Protein AF-A0A3N1ASP1-F1 (afdb_monomer)

Structure (mmCIF, N/CA/C/O backbone):
data_AF-A0A3N1ASP1-F1
#
_entry.id   AF-A0A3N1ASP1-F1
#
loop_
_atom_site.group_PDB
_atom_site.id
_atom_site.type_symbol
_atom_site.label_atom_id
_atom_site.label_alt_id
_atom_site.label_comp_id
_atom_site.label_asym_id
_atom_site.label_entity_id
_atom_site.label_seq_id
_atom_site.pdbx_PDB_ins_code
_atom_site.Cartn_x
_atom_site.Cartn_y
_atom_site.Cartn_z
_atom_site.occupancy
_atom_site.B_iso_or_equiv
_atom_site.auth_seq_id
_atom_site.auth_comp_id
_atom_site.auth_asym_id
_atom_site.auth_atom_id
_atom_site.pdbx_PDB_model_num
ATOM 1 N N . MET A 1 1 ? 14.294 26.311 27.068 1.00 46.88 1 MET A N 1
ATOM 2 C CA . MET A 1 1 ? 14.719 25.037 26.458 1.00 46.88 1 MET A CA 1
ATOM 3 C C . MET A 1 1 ? 13.595 24.062 26.742 1.00 46.88 1 MET A C 1
ATOM 5 O O . MET A 1 1 ? 13.479 23.630 27.877 1.00 46.88 1 MET A O 1
ATOM 9 N N . ALA A 1 2 ? 12.651 23.945 25.805 1.00 37.88 2 ALA A N 1
ATOM 10 C CA . ALA A 1 2 ? 11.414 23.198 26.011 1.00 37.88 2 ALA A CA 1
ATOM 11 C C . ALA A 1 2 ? 11.715 21.697 26.044 1.00 37.88 2 ALA A C 1
ATOM 13 O O . ALA A 1 2 ? 12.464 21.204 25.204 1.00 37.88 2 ALA A O 1
ATOM 14 N N . ASP A 1 3 ? 11.153 21.037 27.049 1.00 40.00 3 ASP A N 1
ATOM 15 C CA . ASP A 1 3 ? 11.108 19.593 27.228 1.00 40.00 3 ASP A CA 1
ATOM 16 C C . ASP A 1 3 ? 10.387 18.978 26.015 1.00 40.00 3 ASP A C 1
ATOM 18 O O . ASP A 1 3 ? 9.227 19.301 25.751 1.00 40.00 3 ASP A O 1
ATOM 22 N N . GLU A 1 4 ? 11.091 18.181 25.207 1.00 51.97 4 GLU A N 1
ATOM 23 C CA . GLU A 1 4 ? 10.441 17.376 24.171 1.00 51.97 4 GLU A CA 1
ATOM 24 C C . GLU A 1 4 ? 9.649 16.267 24.872 1.00 51.97 4 GLU A C 1
ATOM 26 O O . GLU A 1 4 ? 10.240 15.520 25.658 1.00 51.97 4 GLU A O 1
ATOM 31 N N . PRO A 1 5 ? 8.343 16.097 24.593 1.00 43.22 5 PRO A N 1
ATOM 32 C CA . PRO A 1 5 ? 7.605 14.970 25.130 1.00 43.22 5 PRO A CA 1
ATOM 33 C C . PRO A 1 5 ? 8.176 13.681 24.528 1.00 43.22 5 PRO A C 1
ATOM 35 O O . PRO A 1 5 ? 7.874 13.297 23.399 1.00 43.22 5 PRO A O 1
ATOM 38 N N . THR A 1 6 ? 9.026 13.010 25.304 1.00 49.03 6 THR A N 1
ATOM 39 C CA . THR A 1 6 ? 9.458 11.641 25.037 1.00 49.03 6 THR A CA 1
ATOM 40 C C . THR A 1 6 ? 8.239 10.755 25.232 1.00 49.03 6 THR A C 1
ATOM 42 O O . THR A 1 6 ? 7.867 10.425 26.357 1.00 49.03 6 THR A O 1
ATOM 45 N N . TYR A 1 7 ? 7.571 10.406 24.134 1.00 46.31 7 TYR A N 1
ATOM 46 C CA . TYR A 1 7 ? 6.504 9.417 24.182 1.00 46.31 7 TYR A CA 1
ATOM 47 C C . TYR A 1 7 ? 7.090 8.098 24.699 1.00 46.31 7 TYR A C 1
ATOM 49 O O . TYR A 1 7 ? 8.106 7.641 24.157 1.00 46.31 7 TYR A O 1
ATOM 57 N N . PRO A 1 8 ? 6.493 7.479 25.733 1.00 45.09 8 PRO A N 1
ATOM 58 C CA . PRO A 1 8 ? 6.932 6.174 26.184 1.00 45.09 8 PRO A CA 1
ATOM 59 C C . PRO A 1 8 ? 6.871 5.219 24.994 1.00 45.09 8 PRO A C 1
ATOM 61 O O . PRO A 1 8 ? 5.847 5.088 24.322 1.00 45.09 8 PRO A O 1
ATOM 64 N N . THR A 1 9 ? 7.998 4.574 24.704 1.00 48.22 9 THR A N 1
ATOM 65 C CA . THR A 1 9 ? 8.006 3.406 23.828 1.00 48.22 9 THR A CA 1
ATOM 66 C C . THR A 1 9 ? 7.373 2.300 24.655 1.00 48.22 9 THR A C 1
ATOM 68 O O . THR A 1 9 ? 8.069 1.626 25.407 1.00 48.22 9 THR A O 1
ATOM 71 N N . THR A 1 10 ? 6.042 2.206 24.625 1.00 51.91 10 THR A N 1
ATOM 72 C CA . THR A 1 10 ? 5.303 1.128 25.280 1.00 51.91 10 THR A CA 1
ATOM 73 C C . THR A 1 10 ? 5.902 -0.186 24.795 1.00 51.91 10 THR A C 1
ATOM 75 O O . THR A 1 10 ? 5.892 -0.474 23.596 1.00 51.91 10 THR A O 1
ATOM 78 N N . GLU A 1 11 ? 6.510 -0.943 25.707 1.00 46.72 11 GLU A N 1
ATOM 79 C CA . GLU A 1 11 ? 6.980 -2.291 25.417 1.00 46.72 11 GLU A CA 1
ATOM 80 C C . GLU A 1 11 ? 5.766 -3.139 25.019 1.00 46.72 11 GLU A C 1
ATOM 82 O O . GLU A 1 11 ? 4.891 -3.445 25.829 1.00 46.72 11 GLU A O 1
ATOM 87 N N . LEU A 1 12 ? 5.689 -3.453 23.725 1.00 54.16 12 LEU A N 1
ATOM 88 C CA . LEU A 1 12 ? 4.555 -4.128 23.105 1.00 54.16 12 LEU A CA 1
ATOM 89 C C . LEU A 1 12 ? 4.464 -5.569 23.616 1.00 54.16 12 LEU A C 1
ATOM 91 O O . LEU A 1 12 ? 5.260 -6.438 23.251 1.00 54.16 12 LEU A O 1
ATOM 95 N N . THR A 1 13 ? 3.470 -5.831 24.463 1.00 59.44 13 THR A N 1
ATOM 96 C CA . THR A 1 13 ? 3.168 -7.168 24.983 1.00 59.44 13 THR A CA 1
ATOM 97 C C . THR A 1 13 ? 2.456 -7.981 23.894 1.00 59.44 13 THR A C 1
ATOM 99 O O . THR A 1 13 ? 1.233 -8.058 23.841 1.00 59.44 13 THR A O 1
ATOM 102 N N . GLY A 1 14 ? 3.238 -8.561 22.979 1.00 57.84 14 GLY A N 1
ATOM 103 C CA . GLY A 1 14 ? 2.791 -9.479 21.923 1.00 57.84 14 GLY A CA 1
ATOM 104 C C . GLY A 1 14 ? 3.454 -9.196 20.567 1.00 57.84 14 GLY A C 1
ATOM 105 O O . GLY A 1 14 ? 3.748 -8.040 20.264 1.00 57.84 14 GLY A O 1
ATOM 106 N N . PRO A 1 15 ? 3.725 -10.216 19.727 1.00 63.06 15 PRO A N 1
ATOM 107 C CA . PRO A 1 15 ? 4.309 -9.976 18.411 1.00 63.06 15 PRO A CA 1
ATOM 108 C C . PRO A 1 15 ? 3.316 -9.184 17.537 1.00 63.06 15 PRO A C 1
ATOM 110 O O . PRO A 1 15 ? 2.196 -9.657 17.329 1.00 63.06 15 PRO A O 1
ATOM 113 N N . PRO A 1 16 ? 3.690 -8.002 17.010 1.00 69.31 16 PRO A N 1
ATOM 114 C CA . PRO A 1 16 ? 2.778 -7.175 16.229 1.00 69.31 16 PRO A CA 1
ATOM 115 C C . PRO A 1 16 ? 2.415 -7.860 14.906 1.00 69.31 16 PRO A C 1
ATOM 117 O O . PRO A 1 16 ? 3.276 -8.413 14.212 1.00 69.31 16 PRO A O 1
ATOM 120 N N . LEU A 1 17 ? 1.141 -7.782 14.515 1.00 76.69 17 LEU A N 1
ATOM 121 C CA . LEU A 1 17 ? 0.693 -8.167 13.184 1.00 76.69 17 LEU A CA 1
ATOM 122 C C . LEU A 1 17 ? 1.324 -7.214 12.170 1.00 76.69 17 LEU A C 1
ATOM 124 O O . LEU A 1 17 ? 1.054 -6.017 12.165 1.00 76.69 17 LEU A O 1
ATOM 128 N N . VAL A 1 18 ? 2.131 -7.749 11.257 1.00 77.81 18 VAL A N 1
ATOM 129 C CA . VAL A 1 18 ? 2.734 -6.971 10.173 1.00 77.81 18 VAL A CA 1
ATOM 130 C C . VAL A 1 18 ? 2.181 -7.444 8.835 1.00 77.81 18 VAL A C 1
ATOM 132 O O . VAL A 1 18 ? 2.619 -8.453 8.284 1.00 77.81 18 VAL A O 1
ATOM 135 N N . VAL A 1 19 ? 1.277 -6.657 8.257 1.00 76.75 19 VAL A N 1
ATOM 136 C CA . VAL A 1 19 ? 0.738 -6.874 6.914 1.00 76.75 19 VAL A CA 1
ATOM 137 C C . VAL A 1 19 ? 1.478 -5.982 5.924 1.00 76.75 19 VAL A C 1
ATOM 139 O O . VAL A 1 19 ? 1.658 -4.777 6.108 1.00 76.75 19 VAL A O 1
ATOM 142 N N . ARG A 1 20 ? 1.949 -6.572 4.831 1.00 75.25 20 ARG A N 1
ATOM 143 C CA . ARG A 1 20 ? 2.629 -5.840 3.759 1.00 75.25 20 ARG A CA 1
ATOM 144 C C . ARG A 1 20 ? 2.017 -6.243 2.426 1.00 75.25 20 ARG A C 1
ATOM 146 O O . ARG A 1 20 ? 1.835 -7.438 2.206 1.00 75.25 20 ARG A O 1
ATOM 153 N N . ALA A 1 21 ? 1.839 -5.298 1.502 1.00 68.44 21 ALA A N 1
ATOM 154 C CA . ALA A 1 21 ? 1.349 -5.621 0.162 1.00 68.44 21 ALA A CA 1
ATOM 155 C C . ALA A 1 21 ? 2.349 -6.542 -0.556 1.00 68.44 21 ALA A C 1
ATOM 157 O O . ALA A 1 21 ? 3.444 -6.121 -0.954 1.00 68.44 21 ALA A O 1
ATOM 158 N N . ARG A 1 22 ? 2.034 -7.837 -0.653 1.00 66.38 22 ARG A N 1
ATOM 159 C CA . ARG A 1 22 ? 2.936 -8.839 -1.240 1.00 66.38 22 ARG A CA 1
ATOM 160 C C . ARG A 1 22 ? 2.829 -8.825 -2.760 1.00 66.38 22 ARG A C 1
ATOM 162 O O . ARG A 1 22 ? 3.854 -8.760 -3.434 1.00 66.38 22 ARG A O 1
ATOM 169 N N . ARG A 1 23 ? 1.608 -8.816 -3.298 1.00 62.88 23 ARG A N 1
ATOM 170 C CA . ARG A 1 23 ? 1.359 -8.862 -4.745 1.00 62.88 23 ARG A CA 1
ATOM 171 C C . ARG A 1 23 ? 1.654 -7.532 -5.421 1.00 62.88 23 ARG A C 1
ATOM 173 O O . ARG A 1 23 ? 2.290 -7.539 -6.466 1.00 62.88 23 ARG A O 1
ATOM 180 N N . LEU A 1 24 ? 1.343 -6.409 -4.768 1.00 64.00 24 LEU A N 1
ATOM 181 C CA . LEU A 1 24 ? 1.777 -5.081 -5.219 1.00 64.00 24 LEU A CA 1
ATOM 182 C C . LEU A 1 24 ? 3.303 -5.011 -5.355 1.00 64.00 24 LEU A C 1
ATOM 184 O O . LEU A 1 24 ? 3.809 -4.516 -6.351 1.0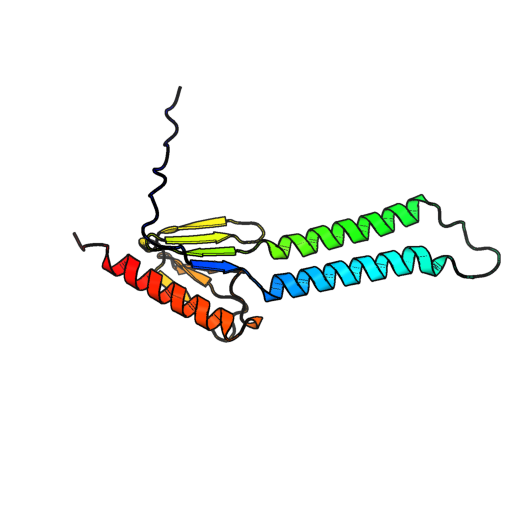0 64.00 24 LEU A O 1
ATOM 188 N N . ARG A 1 25 ? 4.053 -5.593 -4.407 1.00 69.50 25 ARG A N 1
ATOM 189 C CA . ARG A 1 25 ? 5.514 -5.687 -4.514 1.00 69.50 25 ARG A CA 1
ATOM 190 C C . ARG A 1 25 ? 5.966 -6.481 -5.732 1.00 69.50 25 ARG A C 1
ATOM 192 O O . ARG A 1 25 ? 6.825 -6.001 -6.461 1.00 69.50 25 ARG A O 1
ATOM 199 N N . VAL A 1 26 ? 5.376 -7.647 -5.981 1.00 71.38 26 VAL A N 1
ATOM 200 C CA . VAL A 1 26 ? 5.701 -8.471 -7.159 1.00 71.38 26 VAL A CA 1
ATOM 201 C C . VAL A 1 26 ? 5.337 -7.752 -8.467 1.00 71.38 26 VAL A C 1
ATOM 203 O O . VAL A 1 26 ? 6.135 -7.741 -9.403 1.00 71.38 26 VAL A O 1
ATOM 206 N N . MET A 1 27 ? 4.170 -7.107 -8.535 1.00 68.12 27 MET A N 1
ATOM 207 C CA . MET A 1 27 ? 3.724 -6.355 -9.714 1.00 68.12 27 MET A CA 1
ATOM 208 C C . MET A 1 27 ? 4.600 -5.125 -9.974 1.00 68.12 27 MET A C 1
ATOM 210 O O . MET A 1 27 ? 5.037 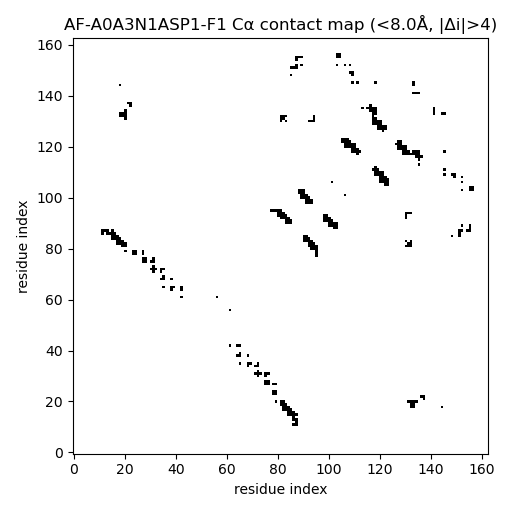-4.912 -11.098 1.00 68.12 27 MET A O 1
ATOM 214 N N . CYS A 1 28 ? 4.940 -4.351 -8.943 1.00 71.00 28 CYS A N 1
ATOM 215 C CA . CYS A 1 28 ? 5.846 -3.212 -9.077 1.00 71.00 28 CYS A CA 1
ATOM 216 C C . CYS A 1 28 ? 7.250 -3.645 -9.512 1.00 71.00 28 CYS A C 1
ATOM 218 O O . CYS A 1 28 ? 7.821 -3.026 -10.403 1.00 71.00 28 CYS A O 1
ATOM 220 N N . TRP A 1 29 ? 7.803 -4.715 -8.929 1.00 75.19 29 TRP A N 1
ATOM 221 C CA . TRP A 1 29 ? 9.114 -5.231 -9.334 1.00 75.19 29 TRP A CA 1
ATOM 222 C C . TRP A 1 29 ? 9.114 -5.754 -10.772 1.00 75.19 29 TRP A C 1
ATOM 224 O O . TRP A 1 29 ? 10.040 -5.454 -11.522 1.00 75.19 29 TRP A O 1
ATOM 234 N N . SER A 1 30 ? 8.075 -6.488 -11.179 1.00 73.38 30 SER A N 1
ATOM 235 C CA . SER A 1 30 ? 7.950 -6.971 -12.561 1.00 73.38 30 SER A CA 1
ATOM 236 C C . SER A 1 30 ? 7.773 -5.828 -13.561 1.00 73.38 30 SER A C 1
ATOM 238 O O . SER A 1 30 ? 8.443 -5.828 -14.590 1.00 73.38 30 SER A O 1
ATOM 240 N N . LEU A 1 31 ? 6.958 -4.815 -13.249 1.00 76.81 31 LEU A N 1
ATOM 241 C CA . LEU A 1 31 ? 6.781 -3.644 -14.108 1.00 76.81 31 LEU A CA 1
ATOM 242 C C . LEU A 1 31 ? 8.054 -2.791 -14.193 1.00 76.81 31 LEU A C 1
ATOM 244 O O . LEU A 1 31 ? 8.423 -2.362 -15.283 1.00 76.81 31 LEU A O 1
ATOM 248 N N . ALA A 1 32 ? 8.756 -2.584 -13.074 1.00 76.81 32 ALA A N 1
ATOM 249 C CA . ALA A 1 32 ? 10.042 -1.890 -13.058 1.00 76.81 32 ALA A CA 1
ATOM 250 C C . ALA A 1 32 ? 11.090 -2.638 -13.900 1.00 76.81 32 ALA A C 1
ATOM 252 O O . ALA A 1 32 ? 11.786 -2.019 -14.702 1.00 76.81 32 ALA A O 1
ATOM 253 N N . ALA A 1 33 ? 11.160 -3.969 -13.779 1.00 78.88 33 ALA A N 1
ATOM 254 C CA . ALA A 1 33 ? 12.043 -4.796 -14.596 1.00 78.88 33 ALA A CA 1
ATOM 255 C C . ALA A 1 33 ? 11.679 -4.731 -16.088 1.00 78.88 33 ALA A C 1
ATOM 257 O O . ALA A 1 33 ? 12.570 -4.567 -16.918 1.00 78.88 33 ALA A O 1
ATOM 258 N N . ALA A 1 34 ? 10.388 -4.801 -16.431 1.00 77.06 34 ALA A N 1
ATOM 259 C CA . ALA A 1 34 ? 9.909 -4.701 -17.809 1.00 77.06 34 ALA A CA 1
ATOM 260 C C . ALA A 1 34 ? 10.228 -3.333 -18.430 1.00 77.06 34 ALA A C 1
ATOM 262 O O . ALA A 1 34 ? 10.728 -3.276 -19.549 1.00 77.06 34 ALA A O 1
ATOM 263 N N . LEU A 1 35 ? 10.008 -2.238 -17.696 1.00 80.38 35 LEU A N 1
ATOM 264 C CA . LEU A 1 35 ? 10.368 -0.888 -18.137 1.00 80.38 35 LEU A CA 1
ATOM 265 C C . LEU A 1 35 ? 11.867 -0.757 -18.379 1.00 80.38 35 LEU A C 1
ATOM 267 O O . LEU A 1 35 ? 12.265 -0.304 -19.448 1.00 80.38 35 LEU A O 1
ATOM 271 N N . LEU A 1 36 ? 12.699 -1.197 -17.433 1.00 76.00 36 LEU A N 1
ATOM 272 C CA . LEU A 1 36 ? 14.150 -1.176 -17.612 1.00 76.00 36 LEU A CA 1
ATOM 273 C C . LEU A 1 36 ? 14.578 -2.012 -18.822 1.00 76.00 36 LEU A C 1
ATOM 275 O O . LEU A 1 36 ? 15.416 -1.553 -19.597 1.00 76.00 36 LEU A O 1
ATOM 279 N N . LEU A 1 37 ? 13.977 -3.187 -19.030 1.00 78.06 37 LEU A N 1
ATOM 280 C CA . LEU A 1 37 ? 14.223 -4.029 -20.202 1.00 78.06 37 LEU A CA 1
ATOM 281 C C . LEU A 1 37 ? 13.852 -3.321 -21.504 1.00 78.06 37 LEU A C 1
ATOM 283 O O . LEU A 1 37 ? 14.675 -3.287 -22.412 1.00 78.06 37 LEU A O 1
ATOM 287 N N . VAL A 1 38 ? 12.659 -2.728 -21.592 1.00 77.38 38 VAL A N 1
ATOM 288 C CA . VAL A 1 38 ? 12.194 -2.013 -22.791 1.00 77.38 38 VAL A CA 1
ATOM 289 C C . VAL A 1 38 ? 13.083 -0.806 -23.075 1.00 77.38 38 VAL A C 1
ATOM 291 O O . VAL A 1 38 ? 13.582 -0.672 -24.187 1.00 77.38 38 VAL A O 1
ATOM 294 N N . PHE A 1 39 ? 13.354 0.042 -22.081 1.00 73.50 39 PHE A N 1
ATOM 295 C CA . PHE A 1 39 ? 14.203 1.224 -22.255 1.00 73.50 39 PHE A CA 1
ATOM 296 C C . PHE A 1 39 ? 15.642 0.858 -22.643 1.00 73.50 39 PHE A C 1
ATOM 298 O O . PHE A 1 39 ? 16.230 1.492 -23.521 1.00 73.50 39 PHE A O 1
ATOM 305 N N . THR A 1 40 ? 16.192 -0.203 -22.049 1.00 70.06 40 THR A N 1
ATOM 306 C CA . THR A 1 40 ? 17.510 -0.737 -22.417 1.00 70.06 40 THR A CA 1
ATOM 307 C C . THR A 1 40 ? 17.483 -1.292 -23.842 1.00 70.06 40 THR A C 1
ATOM 309 O O . THR A 1 40 ? 18.317 -0.917 -24.664 1.00 70.06 40 THR A O 1
ATOM 312 N N . ALA A 1 41 ? 16.496 -2.123 -24.184 1.00 72.12 41 ALA A N 1
ATOM 313 C CA . ALA A 1 41 ? 16.353 -2.707 -25.514 1.00 72.12 41 ALA A CA 1
ATOM 314 C C . ALA A 1 41 ? 16.162 -1.645 -26.604 1.00 72.12 41 ALA A C 1
ATOM 316 O O . ALA A 1 41 ? 16.747 -1.779 -27.669 1.00 72.12 41 ALA A O 1
ATOM 317 N N . VAL A 1 42 ? 15.419 -0.567 -26.347 1.00 72.44 42 VAL A N 1
ATOM 318 C CA . VAL A 1 42 ? 15.284 0.562 -27.282 1.00 72.44 42 VAL A CA 1
ATOM 319 C C . VAL A 1 42 ? 16.618 1.305 -27.424 1.00 72.44 42 VAL A C 1
ATOM 321 O O . VAL A 1 42 ? 17.071 1.540 -28.543 1.00 72.44 42 VAL A O 1
ATOM 324 N N . SER A 1 43 ? 17.303 1.598 -26.312 1.00 68.69 43 SER A N 1
ATOM 325 C CA . SER A 1 43 ? 18.595 2.306 -26.313 1.00 68.69 43 SER A CA 1
ATOM 326 C C . SER A 1 43 ? 19.696 1.565 -27.091 1.00 68.69 43 SER A C 1
ATOM 328 O O . SER A 1 43 ? 20.506 2.185 -27.788 1.00 68.69 43 SER A O 1
ATOM 330 N N . PHE A 1 44 ? 19.714 0.229 -27.018 1.00 67.06 44 PHE A N 1
ATOM 331 C CA . PHE A 1 44 ? 20.702 -0.606 -27.710 1.00 67.06 44 PHE A CA 1
ATOM 332 C C . PHE A 1 44 ? 20.214 -1.172 -29.056 1.00 67.06 44 PHE A C 1
ATOM 334 O O . PHE A 1 44 ? 21.035 -1.401 -29.940 1.00 67.06 44 PHE A O 1
ATOM 341 N N . GLY A 1 45 ? 18.909 -1.367 -29.247 1.00 61.25 45 GLY A N 1
ATOM 342 C CA . GLY A 1 45 ? 18.303 -1.984 -30.433 1.00 61.25 45 GLY A CA 1
ATOM 343 C C . GLY A 1 45 ? 18.213 -1.057 -31.645 1.00 61.25 45 GLY A C 1
ATOM 344 O O . GLY A 1 45 ? 18.371 -1.515 -32.772 1.00 61.25 45 GLY A O 1
ATOM 345 N N . LEU A 1 46 ? 18.094 0.260 -31.440 1.00 52.84 46 LEU A N 1
ATOM 346 C CA . LEU A 1 46 ? 18.193 1.254 -32.523 1.00 52.84 46 LEU A CA 1
ATOM 347 C C . LEU A 1 46 ? 19.623 1.436 -33.066 1.00 52.84 46 LEU A C 1
ATOM 349 O O . LEU A 1 46 ? 19.836 2.185 -34.015 1.00 52.84 46 LEU A O 1
ATOM 353 N N . ARG A 1 47 ? 20.619 0.734 -32.506 1.00 51.38 47 ARG A N 1
ATOM 354 C CA . ARG A 1 47 ? 21.994 0.710 -33.035 1.00 51.38 47 ARG A CA 1
ATOM 355 C C . ARG A 1 47 ? 22.181 -0.284 -34.191 1.00 51.38 47 ARG A C 1
ATOM 357 O O . ARG A 1 47 ? 23.260 -0.325 -34.776 1.00 51.38 47 ARG A O 1
ATOM 364 N N . GLY A 1 48 ? 21.159 -1.074 -34.532 1.00 48.56 48 GLY A N 1
ATOM 365 C CA . GLY A 1 48 ? 21.189 -2.039 -35.631 1.00 48.56 48 GLY A CA 1
ATOM 366 C C . GLY A 1 48 ? 20.499 -1.526 -36.896 1.00 48.56 48 GLY A C 1
ATOM 367 O O . GLY A 1 48 ? 19.306 -1.728 -37.064 1.00 48.56 48 GLY A O 1
ATOM 368 N N . SER A 1 49 ? 21.272 -0.926 -37.807 1.00 49.12 49 SER A N 1
ATOM 369 C CA . SER A 1 49 ? 20.949 -0.735 -39.233 1.00 49.12 49 SER A CA 1
ATOM 370 C C . SER A 1 49 ? 19.631 -0.013 -39.576 1.00 49.12 49 SER A C 1
ATOM 372 O O . SER A 1 49 ? 18.648 -0.626 -39.988 1.00 49.12 49 SER A O 1
ATOM 374 N N . THR A 1 50 ? 19.656 1.319 -39.616 1.00 43.84 50 THR A N 1
ATOM 375 C CA . THR A 1 50 ? 18.959 2.030 -40.701 1.00 43.84 50 THR A CA 1
ATOM 376 C C . THR A 1 50 ? 20.023 2.774 -41.485 1.00 43.84 50 THR A C 1
ATOM 378 O O . THR A 1 50 ? 20.804 3.536 -40.918 1.00 43.84 50 THR A O 1
ATOM 381 N N . GLY A 1 51 ? 20.141 2.408 -42.760 1.00 43.41 51 GLY A N 1
ATOM 382 C CA . GLY A 1 51 ? 21.204 2.843 -43.647 1.00 43.41 51 GLY A CA 1
ATOM 383 C C . GLY A 1 51 ? 21.359 4.360 -43.711 1.00 43.41 51 GLY A C 1
ATOM 384 O O . GLY A 1 51 ? 20.428 5.110 -43.445 1.00 43.41 51 GLY A O 1
ATOM 385 N N . ALA A 1 52 ? 22.581 4.754 -44.064 1.00 53.06 52 ALA A N 1
ATOM 386 C CA . ALA A 1 52 ? 22.970 6.022 -44.667 1.00 53.06 52 ALA A CA 1
ATOM 387 C C . ALA A 1 52 ? 21.987 7.204 -44.477 1.00 53.06 52 ALA A C 1
ATOM 389 O O . ALA A 1 52 ? 20.988 7.305 -45.184 1.00 53.06 52 ALA A O 1
ATOM 390 N N . ASN A 1 53 ? 22.385 8.173 -43.641 1.00 49.50 53 ASN A N 1
ATOM 391 C CA . ASN A 1 53 ? 21.873 9.557 -43.603 1.00 49.50 53 ASN A CA 1
ATOM 392 C C . ASN A 1 53 ? 20.675 9.905 -42.692 1.00 49.50 53 ASN A C 1
ATOM 394 O O . ASN A 1 53 ? 19.880 10.766 -43.059 1.00 49.50 53 ASN A O 1
ATOM 398 N N . LEU A 1 54 ? 20.585 9.385 -41.463 1.00 44.75 54 LEU A N 1
ATOM 399 C CA . LEU A 1 54 ? 19.839 10.080 -40.398 1.00 44.75 54 LEU A CA 1
ATOM 400 C C . LEU A 1 54 ? 20.699 10.227 -39.134 1.00 44.75 54 LEU A C 1
ATOM 402 O O . LEU A 1 54 ? 21.475 9.338 -38.800 1.00 44.75 54 LEU A O 1
ATOM 406 N N . GLY A 1 55 ? 20.607 11.405 -38.511 1.00 46.94 55 GLY A N 1
ATOM 407 C CA . GLY A 1 55 ? 21.525 11.984 -37.524 1.00 46.94 55 GLY A CA 1
ATOM 408 C C . GLY A 1 55 ? 22.125 11.040 -36.481 1.00 46.94 55 GLY A C 1
ATOM 409 O O . GLY A 1 55 ? 21.493 10.108 -35.993 1.00 46.94 55 GLY A O 1
ATOM 410 N N . SER A 1 56 ? 23.365 11.333 -36.082 1.00 48.81 56 SER A N 1
ATOM 411 C CA . SER A 1 56 ? 24.011 10.671 -34.952 1.00 48.81 56 SER A CA 1
ATOM 412 C C . SER A 1 56 ? 23.142 10.819 -33.700 1.00 48.81 56 SER A C 1
ATOM 414 O O . SER A 1 56 ? 23.047 11.921 -33.156 1.00 48.81 56 SER A O 1
ATOM 416 N N . PHE A 1 57 ? 22.546 9.728 -33.216 1.00 50.72 57 PHE A N 1
ATOM 417 C CA . PHE A 1 57 ? 22.013 9.676 -31.856 1.00 50.72 57 PHE A CA 1
ATOM 418 C C . PHE A 1 57 ? 23.163 10.005 -30.895 1.00 50.72 57 PHE A C 1
ATOM 420 O O . PHE A 1 57 ? 24.064 9.192 -30.666 1.00 50.72 57 PHE A O 1
ATOM 427 N N . GLN A 1 58 ? 23.196 11.247 -30.402 1.00 60.94 58 GLN A N 1
ATOM 428 C CA . GLN A 1 58 ? 24.216 11.704 -29.467 1.00 60.94 58 GLN A CA 1
ATOM 429 C C . GLN A 1 58 ? 24.124 10.862 -28.193 1.00 60.94 58 GLN A C 1
ATOM 431 O O . GLN A 1 58 ? 23.033 10.528 -27.734 1.00 60.94 58 GLN A O 1
ATOM 436 N N . ARG A 1 59 ? 25.270 10.569 -27.565 1.00 59.75 59 ARG A N 1
ATOM 437 C CA . ARG A 1 59 ? 25.323 9.850 -26.274 1.00 59.75 59 ARG A CA 1
ATOM 438 C C . ARG A 1 59 ? 24.405 10.473 -25.204 1.00 59.75 59 ARG A C 1
ATOM 440 O O . ARG A 1 59 ? 23.983 9.771 -24.293 1.00 59.75 59 ARG A O 1
ATOM 447 N N . GLY A 1 60 ? 24.093 11.767 -25.332 1.00 62.84 60 GLY A N 1
ATOM 448 C CA . GLY A 1 60 ? 23.156 12.489 -24.470 1.00 62.84 60 GLY A CA 1
ATOM 449 C C . GLY A 1 60 ? 21.708 11.991 -24.547 1.00 62.84 60 GLY A C 1
ATOM 450 O O . GLY A 1 60 ? 21.083 11.843 -23.504 1.00 62.84 60 GLY A O 1
ATOM 451 N N . ASP A 1 61 ? 21.197 11.654 -25.733 1.00 66.38 61 ASP A N 1
ATOM 452 C CA . ASP A 1 61 ? 19.813 11.176 -25.902 1.00 66.38 61 ASP A CA 1
ATOM 453 C C . ASP A 1 61 ? 19.627 9.774 -25.293 1.00 66.38 61 ASP A C 1
ATOM 455 O O . ASP A 1 61 ? 18.652 9.475 -24.608 1.00 66.38 61 ASP A O 1
ATOM 459 N N . GLN A 1 62 ? 20.661 8.937 -25.403 1.00 66.06 62 GLN A N 1
ATOM 460 C CA . GLN A 1 62 ? 20.703 7.624 -24.752 1.00 66.06 62 GLN A CA 1
ATOM 461 C C . GLN A 1 62 ? 20.754 7.730 -23.223 1.00 66.06 62 GLN A C 1
ATOM 463 O O . GLN A 1 62 ? 20.078 6.967 -22.533 1.00 66.06 62 GLN A O 1
ATOM 468 N N . ALA A 1 63 ? 21.530 8.678 -22.686 1.00 73.12 63 ALA A N 1
ATOM 469 C CA . ALA A 1 63 ? 21.578 8.931 -21.248 1.00 73.12 63 ALA A CA 1
ATOM 470 C C . ALA A 1 63 ? 20.236 9.467 -20.721 1.00 73.12 63 ALA A C 1
ATOM 472 O O . ALA A 1 63 ? 19.790 9.035 -19.658 1.00 73.12 63 ALA A O 1
ATOM 473 N N . ALA A 1 64 ? 19.563 10.340 -21.479 1.00 75.88 64 ALA A N 1
ATOM 474 C CA . ALA A 1 64 ? 18.230 10.835 -21.146 1.00 75.88 64 ALA A CA 1
ATOM 475 C C . ALA A 1 64 ? 17.192 9.701 -21.125 1.00 75.88 64 ALA A C 1
ATOM 477 O O . ALA A 1 64 ? 16.413 9.598 -20.177 1.00 75.88 64 ALA A O 1
ATOM 478 N N . MET A 1 65 ? 17.233 8.798 -22.108 1.00 73.31 65 MET A N 1
ATOM 479 C CA . MET A 1 65 ? 16.312 7.664 -22.191 1.00 73.31 65 MET A CA 1
ATOM 480 C C . MET A 1 65 ? 16.502 6.669 -21.032 1.00 73.31 65 MET A C 1
ATOM 482 O O . MET A 1 65 ? 15.532 6.231 -20.413 1.00 73.31 65 MET A O 1
ATOM 486 N N . VAL A 1 66 ? 17.755 6.346 -20.685 1.00 74.69 66 VAL A N 1
ATOM 487 C CA . VAL A 1 66 ? 18.075 5.501 -19.518 1.00 74.69 66 VAL A CA 1
ATOM 488 C C . VAL A 1 66 ? 17.675 6.195 -18.215 1.00 74.69 66 VAL A C 1
ATOM 490 O O . VAL A 1 66 ? 17.081 5.565 -17.340 1.00 74.69 66 VAL A O 1
ATOM 493 N N . GLY A 1 67 ? 17.945 7.498 -18.096 1.00 79.06 67 GLY A N 1
ATOM 494 C CA . GLY A 1 67 ? 17.531 8.309 -16.953 1.00 79.06 67 GLY A CA 1
ATOM 495 C C . GLY A 1 67 ? 16.016 8.301 -16.753 1.00 79.06 67 GLY A C 1
ATOM 496 O O . GLY A 1 67 ? 15.549 8.083 -15.638 1.00 79.06 67 GLY A O 1
ATOM 497 N N . LEU A 1 68 ? 15.240 8.442 -17.830 1.00 80.62 68 LEU A N 1
ATOM 498 C CA . LEU A 1 68 ? 13.780 8.376 -17.782 1.00 80.62 68 LEU A CA 1
ATOM 499 C C . LEU A 1 68 ? 13.284 6.994 -17.330 1.00 80.62 68 LEU A C 1
ATOM 501 O O . LEU A 1 68 ? 12.396 6.914 -16.480 1.00 80.62 68 LEU A O 1
ATOM 505 N N . GLY A 1 69 ? 13.895 5.915 -17.831 1.00 78.19 69 GLY A N 1
ATOM 506 C CA . GLY A 1 69 ? 13.607 4.550 -17.381 1.00 78.19 69 GLY A CA 1
ATOM 507 C C . GLY A 1 69 ? 13.879 4.348 -15.885 1.00 78.19 69 GLY A C 1
ATOM 508 O O . GLY A 1 69 ? 13.057 3.758 -15.183 1.00 78.19 69 GLY A O 1
ATOM 509 N N . LEU A 1 70 ? 14.986 4.896 -15.370 1.00 81.62 70 LEU A N 1
ATOM 510 C CA . LEU A 1 70 ? 15.329 4.854 -13.943 1.00 81.62 70 LEU A CA 1
ATOM 511 C C . LEU A 1 70 ? 14.35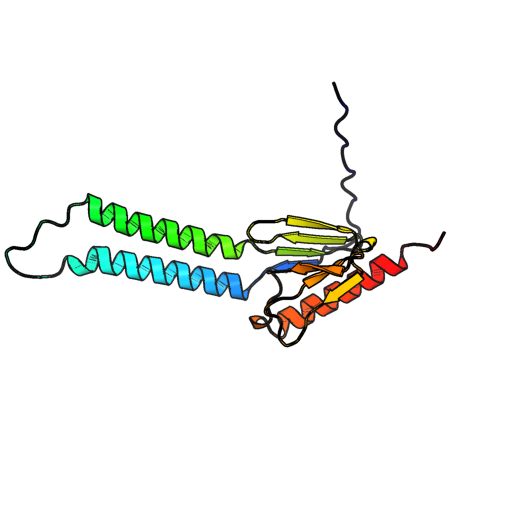4 5.664 -13.083 1.00 81.62 70 LEU A C 1
ATOM 513 O O . LEU A 1 70 ? 13.921 5.178 -12.039 1.00 81.62 70 LEU A O 1
ATOM 517 N N . VAL A 1 71 ? 13.977 6.869 -13.518 1.00 84.38 71 VAL A N 1
ATOM 518 C CA . VAL A 1 71 ? 12.984 7.698 -12.817 1.00 84.38 71 VAL A CA 1
ATOM 519 C C . VAL A 1 71 ? 11.629 6.989 -12.783 1.00 84.38 71 VAL A C 1
ATOM 521 O O . VAL A 1 71 ? 11.018 6.892 -11.719 1.00 84.38 71 VAL A O 1
ATOM 524 N N . GLY A 1 72 ? 11.187 6.416 -13.906 1.00 80.75 72 GLY A N 1
ATOM 525 C CA . GLY A 1 72 ? 9.955 5.627 -13.971 1.00 80.75 72 GLY A CA 1
ATOM 526 C C . GLY A 1 72 ? 9.987 4.413 -13.038 1.00 80.75 72 GLY A C 1
ATOM 527 O O . GLY A 1 72 ? 9.050 4.195 -12.269 1.00 80.75 72 GLY A O 1
ATOM 528 N N . ALA A 1 73 ? 11.092 3.663 -13.033 1.00 78.06 73 ALA A N 1
ATOM 529 C CA . ALA A 1 73 ? 11.286 2.541 -12.118 1.00 78.06 73 ALA A CA 1
ATOM 530 C C . ALA A 1 73 ? 11.263 2.988 -10.647 1.00 78.06 73 ALA A C 1
ATOM 532 O O . ALA A 1 73 ? 10.608 2.350 -9.824 1.00 78.06 73 ALA A O 1
ATOM 533 N N . ALA A 1 74 ? 11.913 4.107 -10.312 1.00 80.62 74 ALA A N 1
ATOM 534 C CA . ALA A 1 74 ? 11.899 4.663 -8.962 1.00 80.62 74 ALA A CA 1
ATOM 535 C C . ALA A 1 74 ? 10.477 5.038 -8.514 1.00 80.62 74 ALA A C 1
ATOM 537 O O . ALA A 1 74 ? 10.075 4.674 -7.408 1.00 80.62 74 ALA A O 1
ATOM 538 N N . VAL A 1 75 ? 9.692 5.689 -9.382 1.00 80.75 75 VAL A N 1
ATOM 539 C CA . VAL A 1 75 ? 8.282 6.023 -9.115 1.00 80.75 75 VAL A CA 1
ATOM 540 C C . VAL A 1 75 ? 7.457 4.761 -8.865 1.00 80.75 75 VAL A C 1
ATOM 542 O O . VAL A 1 75 ? 6.711 4.701 -7.890 1.00 80.75 75 VAL A O 1
ATOM 545 N N . ILE A 1 76 ? 7.629 3.715 -9.675 1.00 79.06 76 ILE A N 1
ATOM 546 C CA . ILE A 1 76 ? 6.931 2.433 -9.485 1.00 79.06 76 ILE A CA 1
ATOM 547 C C . ILE A 1 76 ? 7.329 1.774 -8.164 1.00 79.06 76 ILE A C 1
ATOM 549 O O . ILE A 1 76 ? 6.476 1.245 -7.450 1.00 79.06 76 ILE A O 1
ATOM 553 N N . LEU A 1 77 ? 8.609 1.832 -7.795 1.00 77.50 77 LEU A N 1
ATOM 554 C CA . LEU A 1 77 ? 9.088 1.270 -6.537 1.00 77.50 77 LEU A CA 1
ATOM 555 C C . LEU A 1 77 ? 8.536 2.010 -5.311 1.00 77.50 77 LEU A C 1
ATOM 557 O O . LEU A 1 77 ? 8.409 1.386 -4.256 1.00 77.50 77 LEU A O 1
ATOM 561 N N . LEU A 1 78 ? 8.123 3.279 -5.410 1.00 76.56 78 LEU A N 1
ATOM 562 C CA . LEU A 1 78 ? 7.439 3.962 -4.300 1.00 76.56 78 LEU A CA 1
ATOM 563 C C . LEU A 1 78 ? 6.136 3.257 -3.903 1.00 76.56 78 LEU A C 1
ATOM 565 O O . LEU A 1 78 ? 5.830 3.169 -2.712 1.00 76.56 78 LEU A O 1
ATOM 569 N N . PHE A 1 79 ? 5.424 2.658 -4.860 1.00 76.81 79 PHE A N 1
ATOM 570 C CA . PHE A 1 79 ? 4.211 1.887 -4.589 1.00 76.81 79 PHE A CA 1
ATOM 571 C C . PHE A 1 79 ? 4.480 0.581 -3.830 1.00 76.81 79 PHE A C 1
ATOM 573 O O . PHE A 1 79 ? 3.543 -0.030 -3.343 1.00 76.81 79 PHE A O 1
ATOM 580 N N . THR A 1 80 ? 5.736 0.167 -3.627 1.00 76.19 80 THR A N 1
ATOM 581 C CA . THR A 1 80 ? 6.072 -1.004 -2.790 1.00 76.19 80 THR A CA 1
ATOM 582 C C . THR A 1 80 ? 6.147 -0.712 -1.293 1.00 76.19 80 THR A C 1
ATOM 584 O O . THR A 1 80 ? 6.245 -1.637 -0.483 1.00 76.19 80 THR A O 1
ATOM 587 N N . ARG A 1 81 ? 6.125 0.571 -0.915 1.00 79.38 81 ARG A N 1
ATOM 588 C CA . ARG A 1 81 ? 6.268 1.034 0.471 1.00 79.38 81 ARG A CA 1
ATOM 589 C C . ARG A 1 81 ? 5.057 0.827 1.398 1.00 79.38 81 ARG A C 1
ATOM 591 O O . ARG A 1 81 ? 5.316 0.821 2.612 1.00 79.38 81 ARG A O 1
ATOM 598 N N . PRO A 1 82 ? 3.802 0.662 0.917 1.00 87.12 82 PRO A N 1
ATOM 599 C CA . PRO A 1 82 ? 2.653 0.503 1.794 1.00 87.12 82 PRO A CA 1
ATOM 600 C C . PRO A 1 82 ? 2.780 -0.668 2.771 1.00 87.12 82 PRO A C 1
ATOM 602 O O . PRO A 1 82 ? 3.139 -1.789 2.394 1.00 87.12 82 PRO A O 1
ATOM 605 N N . ARG A 1 83 ? 2.484 -0.398 4.041 1.00 86.94 83 ARG A N 1
ATOM 606 C CA . ARG A 1 83 ? 2.587 -1.348 5.152 1.00 86.94 83 ARG A CA 1
ATOM 607 C C . ARG A 1 83 ? 1.520 -1.033 6.194 1.00 86.94 83 ARG A C 1
ATOM 609 O O . ARG A 1 83 ? 1.299 0.132 6.495 1.00 86.94 83 ARG A O 1
ATOM 616 N N . VAL A 1 84 ? 0.902 -2.068 6.747 1.00 89.19 84 VAL A N 1
ATOM 617 C CA . VAL A 1 84 ? 0.002 -1.965 7.897 1.00 89.19 84 VAL A CA 1
ATOM 618 C C . VAL A 1 84 ? 0.594 -2.792 9.027 1.00 89.19 84 VAL A C 1
ATOM 620 O O . VAL A 1 84 ? 0.980 -3.942 8.827 1.00 89.19 84 VAL A O 1
ATOM 623 N N . GLU A 1 85 ? 0.730 -2.189 10.197 1.00 89.50 85 GLU A N 1
ATOM 624 C CA . GLU A 1 85 ? 1.203 -2.851 11.411 1.00 89.50 85 GLU A CA 1
ATOM 625 C C . GLU A 1 85 ? 0.129 -2.657 12.472 1.00 89.50 85 GLU A C 1
ATOM 627 O O . GLU A 1 85 ? -0.377 -1.551 12.608 1.00 89.50 85 GLU A O 1
ATOM 632 N N . ALA A 1 86 ? -0.261 -3.706 13.177 1.00 88.56 86 ALA A N 1
ATOM 633 C CA . ALA A 1 86 ? -1.294 -3.632 14.196 1.00 88.56 86 ALA A CA 1
ATOM 634 C C . ALA A 1 86 ? -0.896 -4.468 15.406 1.00 88.56 86 ALA A C 1
ATOM 636 O O . ALA A 1 86 ? -0.298 -5.534 15.265 1.00 88.56 86 ALA A O 1
ATOM 637 N N . ASP A 1 87 ? -1.234 -3.983 16.586 1.00 86.88 87 ASP A N 1
ATOM 638 C CA . ASP A 1 87 ? -0.954 -4.625 17.863 1.00 86.88 87 ASP A CA 1
ATOM 639 C C . ASP A 1 87 ? -2.172 -4.494 18.790 1.00 86.88 87 ASP A C 1
ATOM 641 O O . ASP A 1 87 ? -3.291 -4.237 18.333 1.00 86.88 87 ASP A O 1
ATOM 645 N N . ALA A 1 88 ? -1.981 -4.760 20.081 1.00 84.31 88 ALA A N 1
ATOM 646 C CA . ALA A 1 88 ? -3.042 -4.650 21.076 1.00 84.31 88 ALA A CA 1
ATOM 647 C C . ALA A 1 88 ? -3.464 -3.193 21.347 1.00 84.31 88 ALA A C 1
ATOM 649 O O . ALA A 1 88 ? -4.609 -2.969 21.735 1.00 84.31 88 ALA A O 1
ATOM 650 N N . ASP A 1 89 ? -2.583 -2.219 21.102 1.00 83.44 89 ASP A N 1
ATOM 651 C CA . ASP A 1 89 ? -2.788 -0.809 21.452 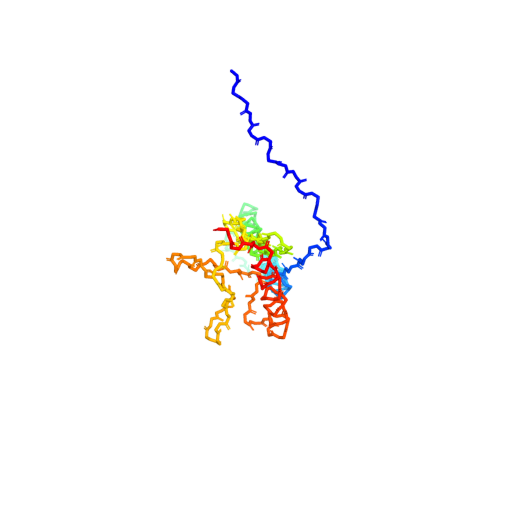1.00 83.44 89 ASP A CA 1
ATOM 652 C C . ASP A 1 89 ? -3.374 -0.007 20.278 1.00 83.44 89 ASP A C 1
ATOM 654 O O . ASP A 1 89 ? -4.157 0.933 20.464 1.00 83.44 89 ASP A O 1
ATOM 658 N N . GLY A 1 90 ? -3.034 -0.376 19.040 1.00 88.56 90 GLY A N 1
ATOM 659 C CA . GLY A 1 90 ? -3.554 0.302 17.861 1.00 88.56 90 GLY A CA 1
ATOM 660 C C . GLY A 1 90 ? -3.087 -0.246 16.519 1.00 88.56 90 GLY A C 1
ATOM 661 O O . GLY A 1 90 ? -2.652 -1.388 16.361 1.00 88.56 90 GLY A O 1
ATOM 662 N N . VAL A 1 91 ? -3.201 0.618 15.510 1.00 91.56 91 VAL A N 1
ATOM 663 C CA . VAL A 1 91 ? -2.870 0.331 14.116 1.00 91.56 91 VAL A CA 1
ATOM 664 C C . VAL A 1 91 ? -2.060 1.465 13.484 1.00 91.56 91 VAL A C 1
ATOM 666 O O . VAL A 1 91 ? -2.398 2.647 13.538 1.00 91.56 91 VAL A O 1
ATOM 669 N N . ARG A 1 92 ? -0.961 1.084 12.838 1.00 91.56 92 ARG A N 1
ATOM 670 C CA . ARG A 1 92 ? -0.085 1.921 12.020 1.00 91.56 92 ARG A CA 1
ATOM 671 C C . ARG A 1 92 ? -0.362 1.652 10.550 1.00 91.56 92 ARG A C 1
ATOM 673 O O . ARG A 1 92 ? -0.052 0.574 10.043 1.00 91.56 92 ARG A O 1
ATOM 680 N N . VAL A 1 93 ? -0.865 2.647 9.831 1.00 92.50 93 VAL A N 1
ATOM 681 C CA . VAL A 1 93 ? -1.072 2.579 8.380 1.00 92.50 93 VAL A CA 1
ATOM 682 C C . VAL A 1 93 ? -0.040 3.453 7.689 1.00 92.50 93 VAL A C 1
ATOM 684 O O . VAL A 1 93 ? -0.093 4.677 7.756 1.00 92.50 93 VAL A O 1
ATOM 687 N N . ARG A 1 94 ? 0.903 2.838 6.980 1.00 91.25 94 ARG A N 1
ATOM 688 C CA . ARG A 1 94 ? 1.844 3.540 6.110 1.00 91.25 94 ARG A CA 1
ATOM 689 C C . ARG A 1 94 ? 1.409 3.378 4.665 1.00 91.25 94 ARG A C 1
ATOM 691 O O . ARG A 1 94 ? 1.489 2.286 4.112 1.00 91.25 94 ARG A O 1
ATOM 698 N N . ASN A 1 95 ? 0.999 4.476 4.052 1.00 89.06 95 ASN A N 1
ATOM 699 C CA . ASN A 1 95 ? 0.692 4.579 2.633 1.00 89.06 95 ASN A CA 1
ATOM 700 C C . ASN A 1 95 ? 1.890 5.166 1.869 1.00 89.06 95 ASN A C 1
ATOM 702 O O . ASN A 1 95 ? 2.947 5.426 2.441 1.00 89.06 95 ASN A O 1
ATOM 706 N N . VAL A 1 96 ? 1.746 5.351 0.552 1.00 82.62 96 VAL A N 1
ATOM 707 C CA . VAL A 1 96 ? 2.837 5.859 -0.304 1.00 82.62 96 VAL A CA 1
ATOM 708 C C . VAL A 1 96 ? 3.265 7.275 0.101 1.00 82.62 96 VAL A C 1
ATOM 710 O O . VAL A 1 96 ? 4.459 7.561 0.136 1.00 82.62 96 VAL A O 1
ATOM 713 N N . LEU A 1 97 ? 2.296 8.141 0.423 1.00 82.38 97 LEU A N 1
ATOM 714 C CA . LEU A 1 97 ? 2.527 9.563 0.719 1.00 82.38 97 LEU A CA 1
ATOM 715 C C . LEU A 1 97 ? 2.238 9.957 2.171 1.00 82.38 97 LEU A C 1
ATOM 717 O O . LEU A 1 97 ? 2.783 10.943 2.653 1.00 82.38 97 LEU A O 1
ATOM 721 N N . ARG A 1 98 ? 1.370 9.217 2.867 1.00 84.94 98 ARG A N 1
ATOM 722 C CA . ARG A 1 98 ? 0.943 9.530 4.238 1.00 84.94 98 ARG A CA 1
ATOM 723 C C . ARG A 1 98 ? 1.155 8.341 5.156 1.00 84.94 98 ARG A C 1
ATOM 725 O O . ARG A 1 98 ? 1.096 7.197 4.714 1.00 84.94 98 ARG A O 1
ATOM 732 N N . SER A 1 99 ? 1.378 8.626 6.430 1.00 88.19 99 SER A N 1
ATOM 733 C CA . SER A 1 99 ? 1.450 7.621 7.485 1.00 88.19 99 SER A CA 1
ATOM 734 C C . SER A 1 99 ? 0.531 8.037 8.622 1.00 88.19 99 SER A C 1
ATOM 736 O O . SER A 1 99 ? 0.521 9.206 8.993 1.00 88.19 99 SER A O 1
ATOM 738 N N . TYR A 1 100 ? -0.208 7.080 9.162 1.00 89.81 100 TYR A N 1
ATOM 739 C CA . TYR A 1 100 ? -1.150 7.260 10.255 1.00 89.81 100 TYR A CA 1
ATOM 740 C C . TYR A 1 100 ? -0.784 6.294 11.380 1.00 89.81 100 TYR A C 1
ATOM 742 O O . TYR A 1 100 ? -0.471 5.131 11.117 1.00 89.81 100 TYR A O 1
ATOM 750 N N . GLN A 1 101 ? -0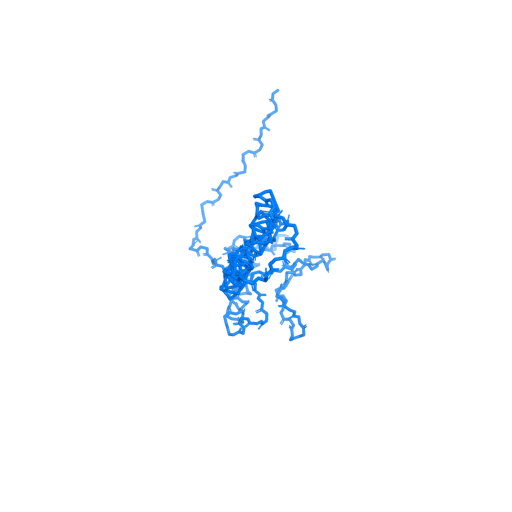.817 6.781 12.617 1.00 91.62 101 GLN A N 1
ATOM 751 C CA . GLN A 1 101 ? -0.757 5.966 13.826 1.00 91.62 101 GLN A CA 1
ATOM 752 C C . GLN A 1 101 ? -2.048 6.224 14.587 1.00 91.62 101 GLN A C 1
ATOM 754 O O . GLN A 1 101 ? -2.251 7.336 15.065 1.00 91.62 101 GLN A O 1
ATOM 759 N N . LEU A 1 102 ? -2.923 5.228 14.651 1.00 91.00 102 LEU A N 1
ATOM 760 C CA . LEU A 1 102 ? -4.249 5.370 15.233 1.00 91.00 102 LEU A CA 1
ATOM 761 C C . LEU A 1 102 ? -4.388 4.380 16.396 1.00 91.00 102 LEU A C 1
ATOM 763 O O . LEU A 1 102 ? -4.205 3.180 16.175 1.00 91.00 102 LEU A O 1
ATOM 767 N N . PRO A 1 103 ? -4.683 4.838 17.626 1.00 91.38 103 PRO A N 1
ATOM 768 C CA . PRO A 1 103 ? -5.098 3.937 18.693 1.00 91.38 103 PRO A CA 1
ATOM 769 C C . PRO A 1 103 ? -6.440 3.300 18.328 1.00 91.38 103 PRO A C 1
ATOM 771 O O . PRO A 1 103 ? -7.243 3.901 17.606 1.00 91.38 103 PRO A O 1
ATOM 774 N N . TRP A 1 104 ? -6.714 2.103 18.851 1.00 91.25 104 TRP A N 1
ATOM 775 C CA . TRP A 1 104 ? -7.974 1.422 18.542 1.00 91.25 104 TRP A CA 1
ATOM 776 C C . TRP A 1 104 ? -9.209 2.228 18.946 1.00 91.25 104 TRP A C 1
ATOM 778 O O . TRP A 1 104 ? -10.209 2.143 18.248 1.00 91.25 104 TRP A O 1
ATOM 788 N N . SER A 1 105 ? -9.126 3.066 19.982 1.00 89.94 105 SER A N 1
ATOM 789 C CA . SER A 1 105 ? -10.228 3.925 20.439 1.00 89.94 105 SER A CA 1
ATOM 790 C C . SER A 1 105 ? -10.720 4.948 19.408 1.00 89.94 105 SER A C 1
ATOM 792 O O . SER A 1 105 ? -11.860 5.390 19.501 1.00 89.94 105 SER A O 1
ATOM 794 N N . LEU A 1 106 ? -9.885 5.334 18.435 1.00 90.94 106 LEU A N 1
ATOM 795 C CA . LEU A 1 106 ? -10.293 6.224 17.340 1.00 90.94 106 LEU A CA 1
ATOM 796 C C . LEU A 1 106 ? -10.866 5.466 16.140 1.00 90.94 106 LEU A C 1
ATOM 798 O O . LEU A 1 106 ? -11.438 6.088 15.249 1.00 90.94 106 LEU A O 1
ATOM 802 N N . VAL A 1 107 ? -10.682 4.147 16.090 1.00 93.62 107 VAL A N 1
ATOM 803 C CA . VAL A 1 107 ? -11.131 3.302 14.986 1.00 93.62 107 VAL A CA 1
ATOM 804 C C . VAL A 1 107 ? -12.487 2.711 15.346 1.00 93.62 107 VAL A C 1
ATOM 806 O O . VAL A 1 107 ? -12.595 1.868 16.232 1.00 93.62 107 VAL A O 1
ATOM 809 N N . THR A 1 108 ? -13.517 3.093 14.606 1.00 94.12 108 THR A N 1
ATOM 810 C CA . THR A 1 108 ? -14.877 2.564 14.744 1.00 94.12 108 THR A CA 1
ATOM 811 C C . THR A 1 108 ? -14.991 1.180 14.114 1.00 94.12 108 THR A C 1
ATOM 813 O O . THR A 1 108 ? -15.561 0.264 14.708 1.00 94.12 108 THR A O 1
ATOM 816 N N . ALA A 1 109 ? -14.426 0.995 12.917 1.00 92.94 109 ALA A N 1
ATOM 817 C CA . ALA A 1 109 ? -14.522 -0.271 12.197 1.00 92.94 109 ALA A CA 1
ATOM 818 C C . ALA A 1 109 ? -13.383 -0.497 11.195 1.00 92.94 109 ALA A C 1
ATOM 820 O O . ALA A 1 109 ? -12.760 0.428 10.675 1.00 92.94 109 ALA A O 1
ATOM 821 N N . VAL A 1 110 ? -13.155 -1.771 10.863 1.00 95.06 110 VAL A N 1
ATOM 822 C CA . VAL A 1 110 ? -12.283 -2.188 9.754 1.00 95.06 110 VAL A CA 1
ATOM 823 C C . VAL A 1 110 ? -13.150 -2.629 8.574 1.00 95.06 110 VAL A C 1
ATOM 825 O O . VAL A 1 110 ? -13.726 -3.731 8.572 1.00 95.06 110 VAL A O 1
ATOM 828 N N . ARG A 1 111 ? -13.230 -1.779 7.549 1.00 93.62 111 ARG A N 1
ATOM 829 C CA . ARG A 1 111 ? -14.082 -1.966 6.371 1.00 93.62 111 ARG A CA 1
ATOM 830 C C . ARG A 1 111 ? -13.328 -2.607 5.214 1.00 93.62 111 ARG A C 1
ATOM 832 O O . ARG A 1 111 ? -12.182 -2.272 4.923 1.00 93.62 111 ARG A O 1
ATOM 839 N N . PHE A 1 112 ? -13.994 -3.544 4.547 1.00 93.31 112 PHE A N 1
ATOM 840 C CA . PHE A 1 112 ? -13.489 -4.192 3.340 1.00 93.31 112 PHE A CA 1
ATOM 841 C C . PHE A 1 112 ? -14.670 -4.655 2.490 1.00 93.31 112 PHE A C 1
ATOM 843 O O . PHE A 1 112 ? -15.125 -5.797 2.583 1.00 93.31 112 PHE A O 1
ATOM 850 N N . ASP A 1 113 ? -15.208 -3.706 1.732 1.00 88.56 113 ASP A N 1
ATOM 851 C CA . ASP A 1 113 ? -16.390 -3.907 0.901 1.00 88.56 113 ASP A CA 1
ATOM 852 C C . ASP A 1 113 ? -16.010 -4.632 -0.400 1.00 88.56 113 ASP A C 1
ATOM 854 O O . ASP A 1 113 ? -14.879 -4.520 -0.874 1.00 88.56 113 ASP A O 1
ATOM 858 N N . ARG A 1 114 ? -16.945 -5.389 -0.998 1.00 80.19 114 ARG A N 1
ATOM 859 C CA . ARG A 1 114 ? -16.660 -6.186 -2.214 1.00 80.19 114 ARG A CA 1
ATOM 860 C C . ARG A 1 114 ? -16.200 -5.339 -3.396 1.00 80.19 114 ARG A C 1
ATOM 862 O O . ARG A 1 114 ? -15.368 -5.807 -4.168 1.00 80.19 114 ARG A O 1
ATOM 869 N N . ASP A 1 115 ? -16.732 -4.128 -3.511 1.00 86.56 115 ASP A N 1
ATOM 870 C CA . ASP A 1 115 ? -16.441 -3.219 -4.620 1.00 86.56 115 ASP A CA 1
ATOM 871 C C . ASP A 1 115 ? -15.248 -2.295 -4.325 1.00 86.56 115 ASP A C 1
ATOM 873 O O . ASP A 1 115 ? -14.810 -1.536 -5.189 1.00 86.56 115 ASP A O 1
ATOM 877 N N . ALA A 1 116 ? -14.682 -2.366 -3.115 1.00 87.75 116 ALA A N 1
ATOM 878 C CA . ALA A 1 116 ? -13.528 -1.566 -2.742 1.00 87.75 116 ALA A CA 1
ATOM 879 C C . ALA A 1 116 ? -12.226 -2.190 -3.271 1.00 87.75 116 ALA A C 1
ATOM 881 O O . ALA A 1 116 ? -11.964 -3.388 -3.144 1.00 87.75 116 ALA A O 1
ATOM 882 N N . ALA A 1 117 ? -11.352 -1.352 -3.830 1.00 88.56 117 ALA A N 1
ATOM 883 C CA . ALA A 1 117 ? -10.026 -1.782 -4.275 1.00 88.56 117 ALA A CA 1
ATOM 884 C C . ALA A 1 117 ? -9.094 -2.151 -3.101 1.00 88.56 117 ALA A C 1
ATOM 886 O O . ALA A 1 117 ? -8.165 -2.947 -3.263 1.00 88.56 117 ALA A O 1
ATOM 887 N N . TRP A 1 118 ? -9.347 -1.595 -1.915 1.00 92.06 118 TRP A N 1
ATOM 888 C CA . TRP A 1 118 ? -8.563 -1.792 -0.698 1.00 92.06 118 TRP A CA 1
ATOM 889 C C . TRP A 1 118 ? -9.442 -1.747 0.551 1.00 92.06 118 TRP A C 1
ATOM 891 O O . TRP A 1 118 ? -10.558 -1.230 0.523 1.00 92.06 118 TRP A O 1
ATOM 901 N N . ALA A 1 119 ? -8.926 -2.282 1.655 1.00 94.06 119 ALA A N 1
ATOM 902 C CA . ALA A 1 119 ? -9.536 -2.112 2.969 1.00 94.06 119 ALA A CA 1
ATOM 903 C C . ALA A 1 119 ? -9.305 -0.689 3.506 1.00 94.06 119 ALA A C 1
ATOM 905 O O . ALA A 1 119 ? -8.322 -0.036 3.147 1.00 94.06 119 ALA A O 1
ATOM 906 N N . SER A 1 120 ? -10.180 -0.232 4.398 1.00 94.94 120 SER A N 1
ATOM 907 C CA . SER A 1 120 ? -10.101 1.085 5.039 1.00 94.94 120 SER A CA 1
ATOM 908 C C . SER A 1 120 ? -10.445 0.984 6.523 1.00 94.94 120 SER A C 1
ATOM 910 O O . SER A 1 120 ? -11.212 0.111 6.933 1.00 94.94 120 SER A O 1
ATOM 912 N N . LEU A 1 121 ? -9.871 1.873 7.326 1.00 94.88 121 LEU A N 1
ATOM 913 C CA . LEU A 1 121 ? -10.283 2.103 8.708 1.00 94.88 121 LEU A CA 1
ATOM 914 C C . LEU A 1 121 ? -11.339 3.202 8.713 1.00 94.88 121 LEU A C 1
ATOM 916 O O . LEU A 1 121 ? -11.133 4.230 8.079 1.00 94.88 121 LEU A O 1
ATOM 920 N N . GLU A 1 122 ? -12.445 2.970 9.401 1.00 95.25 122 GLU A N 1
ATOM 921 C CA . GLU A 1 122 ? -13.483 3.965 9.668 1.00 95.25 122 GLU A CA 1
ATOM 922 C C . GLU A 1 122 ? -13.213 4.572 11.041 1.00 95.25 122 GLU A C 1
ATOM 924 O O . GLU A 1 122 ? -13.011 3.830 12.006 1.00 95.25 122 GLU A O 1
ATOM 929 N N . LEU A 1 123 ? -13.129 5.897 11.107 1.00 93.38 123 LEU A N 1
ATOM 930 C CA . LEU A 1 123 ? -12.848 6.653 12.322 1.00 93.38 123 LEU A CA 1
ATOM 931 C C . LEU A 1 123 ? -14.153 7.118 12.985 1.00 93.38 123 LEU A C 1
ATOM 933 O O . LEU A 1 123 ? -15.245 6.940 12.445 1.00 93.38 123 LEU A O 1
ATOM 937 N N . ALA A 1 124 ? -14.052 7.669 14.196 1.00 86.38 124 ALA A N 1
ATOM 938 C CA . ALA A 1 124 ? -15.204 8.117 14.987 1.00 86.38 124 ALA A CA 1
ATOM 939 C C . ALA A 1 124 ? -16.000 9.278 14.352 1.00 86.38 124 ALA A C 1
ATOM 941 O O . ALA A 1 124 ? -17.136 9.528 14.741 1.00 86.38 124 ALA A O 1
ATOM 942 N N . ASP A 1 125 ? -15.407 9.986 13.395 1.00 88.12 125 ASP A N 1
ATOM 943 C CA . ASP A 1 125 ? -15.973 11.108 12.641 1.00 88.12 125 ASP A CA 1
ATOM 944 C C . ASP A 1 125 ? -16.429 10.713 11.223 1.00 88.12 125 ASP A C 1
ATOM 946 O O . ASP A 1 125 ? -16.569 11.573 10.354 1.00 88.12 125 ASP A O 1
ATOM 950 N N . ASP A 1 126 ? -16.637 9.414 10.984 1.00 87.06 126 ASP A N 1
ATOM 951 C CA . ASP A 1 126 ? -16.939 8.816 9.677 1.00 87.06 126 ASP A CA 1
ATOM 952 C C . ASP A 1 126 ? -15.832 9.021 8.615 1.00 87.06 126 ASP A C 1
ATOM 954 O O . ASP A 1 126 ? -16.036 8.743 7.426 1.00 87.06 126 ASP A O 1
ATOM 958 N N . GLU A 1 127 ? -14.624 9.458 9.005 1.00 91.62 127 GLU A N 1
ATOM 959 C CA . GLU A 1 127 ? -13.483 9.510 8.089 1.00 91.62 127 GLU A CA 1
ATOM 960 C C . GLU A 1 127 ? -13.007 8.089 7.738 1.00 91.62 127 GLU A C 1
ATOM 962 O O . GLU A 1 127 ? -12.887 7.206 8.589 1.00 91.62 127 GLU A O 1
ATOM 967 N N . LEU A 1 128 ? -12.688 7.865 6.459 1.00 92.88 128 LEU A N 1
ATOM 968 C CA . LEU A 1 128 ? -12.125 6.606 5.977 1.00 92.88 128 LEU A CA 1
ATOM 969 C C . LEU A 1 128 ? -10.634 6.755 5.674 1.00 92.88 128 LEU A C 1
ATOM 971 O O . LEU A 1 128 ? -10.244 7.374 4.682 1.00 92.88 128 LEU A O 1
ATOM 975 N N . VAL A 1 129 ? -9.793 6.093 6.467 1.00 93.88 129 VAL A N 1
ATOM 976 C CA . VAL A 1 129 ? -8.350 6.005 6.221 1.00 93.88 129 VAL A CA 1
ATOM 977 C C . VAL A 1 129 ? -8.049 4.758 5.381 1.00 93.88 129 VAL A C 1
ATOM 979 O O . VAL A 1 129 ? -8.165 3.632 5.875 1.00 93.88 129 VAL A O 1
ATOM 982 N N . PRO A 1 130 ? -7.633 4.909 4.110 1.00 92.94 130 PRO A N 1
ATOM 983 C CA . PRO A 1 130 ? -7.378 3.773 3.235 1.00 92.94 130 PRO A CA 1
ATOM 984 C C . PRO A 1 130 ? -6.113 3.018 3.649 1.00 92.94 130 PRO A C 1
ATOM 986 O O . PRO A 1 130 ? -5.084 3.619 3.963 1.00 92.94 130 PRO A O 1
ATOM 989 N N . MET A 1 131 ? -6.154 1.692 3.561 1.00 93.00 131 MET A N 1
ATOM 990 C CA . MET A 1 131 ? -5.026 0.802 3.822 1.00 93.00 131 MET A CA 1
ATOM 991 C C . MET A 1 131 ? -4.540 0.164 2.521 1.00 93.00 131 MET A C 1
ATOM 993 O O . MET A 1 131 ? -4.889 -0.967 2.186 1.00 93.00 131 MET A O 1
ATOM 997 N N . LEU A 1 132 ? -3.651 0.856 1.802 1.00 89.69 132 LEU A N 1
ATOM 998 C CA . LEU A 1 132 ? -3.113 0.386 0.512 1.00 89.69 132 LEU A CA 1
ATOM 999 C C . LEU A 1 132 ? -2.359 -0.952 0.602 1.00 89.69 132 LEU A C 1
ATOM 1001 O O . LEU A 1 132 ? -2.093 -1.578 -0.427 1.00 89.69 132 LEU A O 1
ATOM 1005 N N . ALA A 1 133 ? -1.993 -1.380 1.816 1.00 87.19 133 ALA A N 1
ATOM 1006 C CA . ALA A 1 133 ? -1.346 -2.661 2.058 1.00 87.19 133 ALA A CA 1
ATOM 1007 C C . ALA A 1 133 ? -2.290 -3.874 1.941 1.00 87.19 133 ALA A C 1
ATOM 1009 O O . ALA A 1 133 ? -1.791 -4.987 1.783 1.00 87.19 133 ALA A O 1
ATOM 1010 N N . LEU A 1 134 ? -3.611 -3.668 2.025 1.0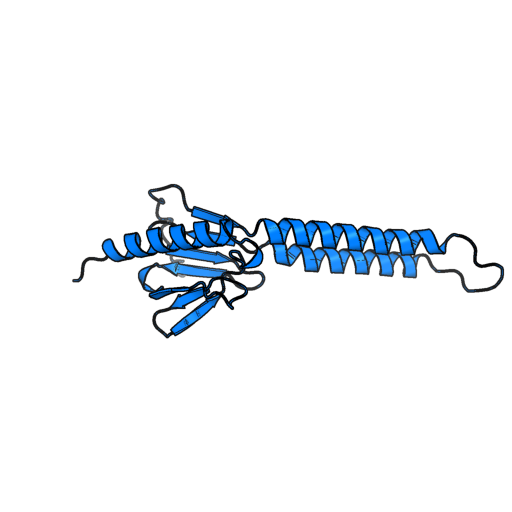0 88.75 134 LEU A N 1
ATOM 1011 C CA . LEU A 1 134 ? -4.637 -4.708 1.942 1.00 88.75 134 LEU A CA 1
ATOM 1012 C C . LEU A 1 134 ? -5.520 -4.451 0.722 1.00 88.75 134 LEU A C 1
ATOM 1014 O O . LEU A 1 134 ? -6.434 -3.631 0.774 1.00 88.75 134 LEU A O 1
ATOM 1018 N N . GLN A 1 135 ? -5.244 -5.150 -0.377 1.00 89.31 135 GLN A N 1
ATOM 1019 C CA . GLN A 1 135 ? -5.939 -4.938 -1.647 1.00 89.31 135 GLN A CA 1
ATOM 1020 C C . GLN A 1 135 ? -6.874 -6.097 -1.985 1.00 89.31 135 GLN A C 1
ATOM 1022 O O . GLN A 1 135 ? -6.570 -7.254 -1.700 1.00 89.31 135 GLN A O 1
ATOM 1027 N N . SER A 1 136 ? -7.980 -5.818 -2.675 1.00 86.88 136 SER A N 1
ATOM 1028 C CA . SER A 1 136 ? -8.921 -6.857 -3.124 1.00 86.88 136 SER A CA 1
ATOM 1029 C C . SER A 1 136 ? -8.281 -7.878 -4.070 1.00 86.88 136 SER A C 1
ATOM 1031 O O . SER A 1 136 ? -8.617 -9.065 -4.036 1.00 86.88 136 SER A O 1
ATOM 1033 N N . VAL A 1 137 ? -7.266 -7.463 -4.834 1.00 84.62 137 VAL A N 1
ATOM 1034 C CA . VAL A 1 137 ? -6.468 -8.352 -5.693 1.00 84.62 137 VAL A CA 1
ATOM 1035 C C . VAL A 1 137 ? -5.688 -9.421 -4.914 1.00 84.62 137 VAL A C 1
ATOM 1037 O O . VAL A 1 137 ? -5.332 -10.446 -5.497 1.00 84.62 137 VAL A O 1
ATOM 1040 N N . ASP A 1 138 ? -5.450 -9.236 -3.611 1.00 82.56 138 ASP A N 1
ATOM 1041 C CA . ASP A 1 138 ? -4.759 -10.206 -2.746 1.00 82.56 138 ASP A CA 1
ATOM 1042 C C . ASP A 1 138 ? -5.694 -11.313 -2.218 1.00 82.56 138 ASP A C 1
ATOM 1044 O O . ASP A 1 138 ? -5.224 -12.300 -1.647 1.00 82.56 138 ASP A O 1
ATOM 1048 N N . ARG A 1 139 ? -7.006 -11.201 -2.479 1.00 85.25 139 ARG A N 1
ATOM 1049 C CA . ARG A 1 139 ? -8.045 -12.201 -2.177 1.00 85.25 139 ARG A CA 1
ATOM 1050 C C . ARG A 1 139 ? -7.947 -12.748 -0.747 1.00 85.25 139 ARG A C 1
ATOM 1052 O O . ARG A 1 139 ? -8.117 -11.996 0.205 1.00 85.25 139 ARG A O 1
ATOM 1059 N N . GLU A 1 140 ? -7.690 -14.048 -0.596 1.00 86.44 140 GLU A N 1
ATOM 1060 C CA . GLU A 1 140 ? -7.659 -14.762 0.685 1.00 86.44 140 GLU A CA 1
ATOM 1061 C C . GLU A 1 140 ? -6.700 -14.123 1.689 1.00 86.44 140 GLU A C 1
ATOM 1063 O O . GLU A 1 140 ? -7.068 -1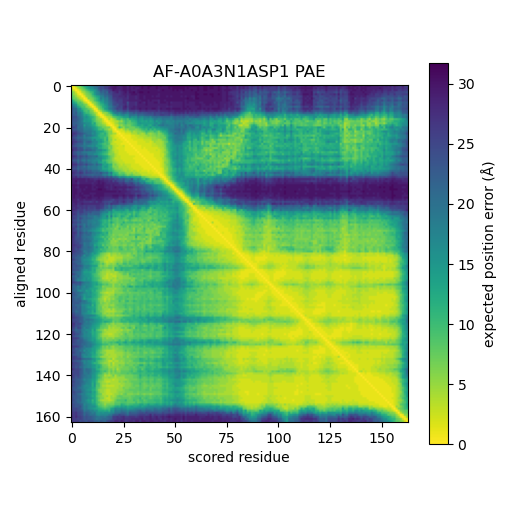3.966 2.847 1.00 86.44 140 GLU A O 1
ATOM 1068 N N . HIS A 1 141 ? -5.533 -13.651 1.237 1.00 83.56 141 HIS A N 1
ATOM 1069 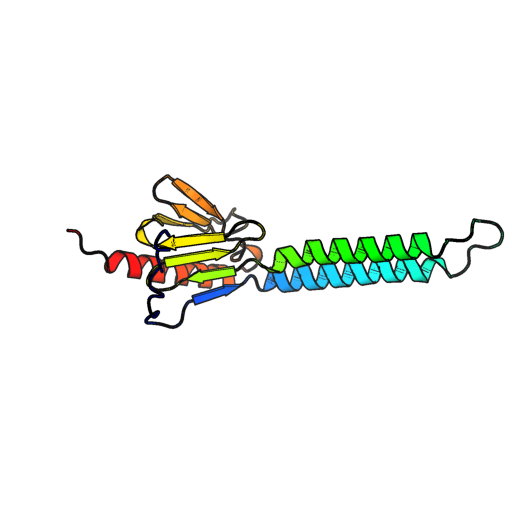C CA . HIS A 1 141 ? -4.568 -12.993 2.120 1.00 83.56 141 HIS A CA 1
ATOM 1070 C C . HIS A 1 141 ? -5.115 -11.673 2.677 1.00 83.56 141 HIS A C 1
ATOM 1072 O O . HIS A 1 141 ? -4.925 -11.374 3.854 1.00 83.56 141 HIS A O 1
ATOM 1078 N N . ALA A 1 142 ? -5.810 -10.879 1.852 1.00 87.25 142 ALA A N 1
ATOM 1079 C CA . ALA A 1 142 ? -6.443 -9.648 2.322 1.00 87.25 142 ALA A CA 1
ATOM 1080 C C . ALA A 1 142 ? -7.585 -9.955 3.295 1.00 87.25 142 ALA A C 1
ATOM 1082 O O . ALA A 1 142 ? -7.712 -9.289 4.316 1.00 87.25 142 ALA A O 1
ATOM 1083 N N . VAL A 1 143 ? -8.381 -10.990 3.018 1.00 89.38 143 VAL A N 1
ATOM 1084 C CA . VAL A 1 143 ? -9.470 -11.417 3.906 1.00 89.38 143 VAL A CA 1
ATOM 1085 C C . VAL A 1 143 ? -8.935 -11.885 5.260 1.00 89.38 143 VAL A C 1
ATOM 1087 O O . VAL A 1 143 ? -9.477 -11.492 6.290 1.00 89.38 143 VAL A O 1
ATOM 1090 N N . GLU A 1 144 ? -7.879 -12.697 5.282 1.00 90.00 144 GLU A N 1
ATOM 1091 C CA . GLU A 1 144 ? -7.239 -13.171 6.513 1.00 90.00 144 GLU A CA 1
ATOM 1092 C C . GLU A 1 144 ? -6.651 -12.011 7.323 1.00 90.00 144 GLU A C 1
ATOM 1094 O O . GLU A 1 144 ? -6.932 -11.882 8.514 1.00 90.00 144 GLU A O 1
ATOM 1099 N N . ALA A 1 145 ? -5.940 -11.098 6.661 1.00 89.56 145 ALA A N 1
ATOM 1100 C CA . ALA A 1 145 ? -5.398 -9.905 7.298 1.00 89.56 145 ALA A CA 1
ATOM 1101 C C . ALA A 1 145 ? -6.496 -8.991 7.877 1.00 89.56 145 ALA A C 1
ATOM 1103 O O . ALA A 1 145 ? -6.364 -8.513 9.000 1.00 89.56 145 ALA A O 1
ATOM 1104 N N . VAL A 1 146 ? -7.605 -8.775 7.155 1.00 92.56 146 VAL A N 1
ATOM 1105 C CA . VAL A 1 146 ? -8.758 -8.006 7.662 1.00 92.56 146 VAL A CA 1
ATOM 1106 C C . VAL A 1 146 ? -9.407 -8.701 8.859 1.00 92.56 146 VAL A C 1
ATOM 1108 O O . VAL A 1 146 ? -9.792 -8.029 9.815 1.00 92.56 146 VAL A O 1
ATOM 1111 N N . ARG A 1 147 ? -9.540 -10.033 8.835 1.00 92.62 147 ARG A N 1
ATOM 1112 C CA . ARG A 1 147 ? -10.083 -10.796 9.971 1.00 92.62 147 ARG A CA 1
ATOM 1113 C C . ARG A 1 147 ? -9.223 -10.621 11.216 1.00 92.62 147 ARG A C 1
ATOM 1115 O O . ARG A 1 147 ? -9.770 -10.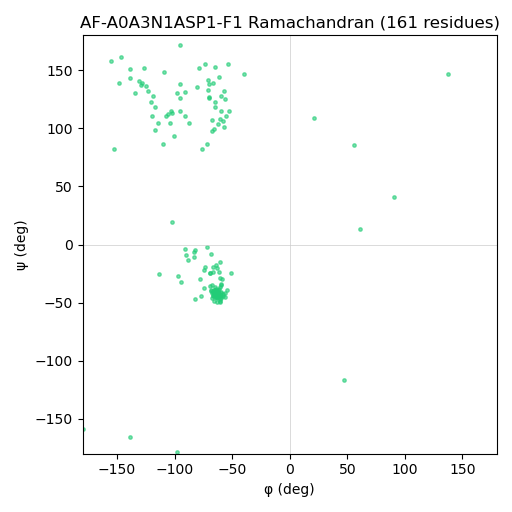382 12.288 1.00 92.62 147 ARG A O 1
ATOM 1122 N N . GLU A 1 148 ? -7.906 -10.679 11.063 1.00 91.00 148 GLU A N 1
ATOM 1123 C CA . GLU A 1 148 ? -6.986 -10.494 12.180 1.00 91.00 148 GLU A CA 1
ATOM 1124 C C . GLU A 1 148 ? -6.991 -9.052 12.704 1.00 91.00 148 GLU A C 1
ATOM 1126 O O . GLU A 1 148 ? -7.045 -8.840 13.914 1.00 91.00 148 GLU A O 1
ATOM 1131 N N . LEU A 1 149 ? -7.057 -8.051 11.817 1.00 92.56 149 LEU A N 1
ATOM 1132 C CA . LEU A 1 149 ? -7.239 -6.650 12.216 1.00 92.56 149 LEU A CA 1
ATOM 1133 C C . LEU A 1 149 ? -8.523 -6.447 13.030 1.00 92.56 149 LEU A C 1
ATOM 1135 O O . LEU A 1 149 ? -8.496 -5.769 14.051 1.00 92.56 149 LEU A O 1
ATOM 1139 N N . ARG A 1 150 ? -9.637 -7.067 12.621 1.00 93.62 150 ARG A N 1
ATOM 1140 C CA . ARG A 1 150 ? -10.901 -7.023 13.378 1.00 93.62 150 ARG A CA 1
ATOM 1141 C C . ARG A 1 150 ? -10.788 -7.707 14.739 1.00 93.62 150 ARG A C 1
ATOM 1143 O O . ARG A 1 150 ? -11.374 -7.232 15.705 1.00 93.62 150 ARG A O 1
ATOM 1150 N N . ARG A 1 151 ? -10.034 -8.807 14.829 1.00 92.06 151 ARG A N 1
ATOM 1151 C CA . ARG A 1 151 ? -9.782 -9.509 16.095 1.00 92.06 151 ARG A CA 1
ATOM 1152 C C . ARG A 1 151 ? -9.003 -8.628 17.075 1.00 92.06 151 ARG A C 1
ATOM 1154 O O . ARG A 1 151 ? -9.379 -8.553 18.241 1.00 92.06 151 ARG A O 1
ATOM 1161 N N . LEU A 1 152 ? -7.952 -7.956 16.602 1.00 90.50 152 LEU A N 1
ATOM 1162 C CA . LEU A 1 152 ? -7.155 -7.022 17.406 1.00 90.50 152 LEU A CA 1
ATOM 1163 C C . LEU A 1 152 ? -7.973 -5.799 17.834 1.00 90.50 152 LEU A C 1
ATOM 1165 O O . LEU A 1 152 ? -7.979 -5.454 19.011 1.00 90.50 152 LEU A O 1
ATOM 1169 N N . HIS A 1 153 ? -8.735 -5.212 16.909 1.00 91.31 153 HIS A N 1
ATOM 1170 C CA . HIS A 1 153 ? -9.645 -4.098 17.187 1.00 91.31 153 HIS A CA 1
ATOM 1171 C C . HIS A 1 153 ? -10.660 -4.423 18.292 1.00 91.31 153 HIS A C 1
ATOM 1173 O O . HIS A 1 153 ? -10.836 -3.628 19.218 1.00 91.31 153 HIS A O 1
ATOM 1179 N N . ALA A 1 154 ? -11.273 -5.610 18.238 1.00 89.12 154 ALA A N 1
ATOM 1180 C CA . ALA A 1 154 ? -12.206 -6.074 19.262 1.00 89.12 154 ALA A CA 1
ATOM 1181 C C . ALA A 1 154 ? -11.526 -6.284 20.629 1.00 89.12 154 ALA A C 1
ATOM 1183 O O . ALA A 1 154 ? -12.102 -5.944 21.663 1.00 89.12 154 ALA A O 1
ATOM 1184 N N . ALA A 1 155 ? -10.295 -6.806 20.648 1.00 86.62 155 ALA A N 1
ATOM 1185 C CA . ALA A 1 155 ? -9.526 -6.993 21.880 1.00 86.62 155 ALA A CA 1
ATOM 1186 C C . ALA A 1 155 ? -9.101 -5.656 22.522 1.00 86.62 155 ALA A C 1
ATOM 1188 O O . ALA A 1 155 ? -9.178 -5.509 23.744 1.00 86.62 155 ALA A O 1
ATOM 1189 N N . GLY A 1 156 ? -8.713 -4.667 21.710 1.00 80.69 156 GLY A N 1
ATOM 1190 C CA . GLY A 1 156 ? -8.372 -3.321 22.181 1.00 80.69 156 GLY A CA 1
ATOM 1191 C C . GLY A 1 156 ? -9.568 -2.592 22.802 1.00 80.69 156 GLY A C 1
ATOM 1192 O O . GLY A 1 156 ? -9.438 -1.959 23.849 1.00 80.69 156 GLY A O 1
ATOM 1193 N N . HIS A 1 157 ? -10.766 -2.757 22.229 1.00 75.25 157 HIS A N 1
ATOM 1194 C CA . HIS A 1 157 ? -11.999 -2.190 22.791 1.00 75.25 157 HIS A CA 1
ATOM 1195 C C . HIS A 1 157 ? -12.413 -2.832 24.118 1.00 75.25 157 HIS A C 1
ATOM 1197 O O . HIS A 1 157 ? -12.897 -2.137 25.005 1.00 75.25 157 HIS A O 1
ATOM 1203 N N . ALA A 1 158 ? -12.183 -4.136 24.292 1.00 68.00 158 ALA A N 1
ATOM 1204 C CA . ALA A 1 158 ? -12.509 -4.834 25.538 1.00 68.00 158 ALA A CA 1
ATOM 1205 C C . ALA A 1 158 ? -11.653 -4.382 26.740 1.00 68.00 158 ALA A C 1
ATOM 1207 O O . ALA A 1 158 ? -12.040 -4.606 27.884 1.00 68.00 158 ALA A O 1
ATOM 1208 N N . THR A 1 159 ? -10.503 -3.749 26.488 1.00 59.22 159 THR A N 1
ATOM 1209 C CA . THR A 1 159 ? -9.547 -3.332 27.528 1.00 59.22 159 THR A CA 1
ATOM 1210 C C . THR A 1 159 ? -9.823 -1.919 28.056 1.00 59.22 159 THR A C 1
ATOM 1212 O O . THR A 1 159 ? -9.247 -1.528 29.065 1.00 59.22 159 THR A O 1
ATOM 1215 N N . THR A 1 160 ? -10.735 -1.159 27.438 1.00 52.22 160 THR A N 1
ATOM 1216 C CA . THR A 1 160 ? -11.150 0.160 27.945 1.00 52.22 160 THR A CA 1
ATOM 1217 C C . THR A 1 160 ? -12.294 -0.031 28.948 1.00 52.22 160 THR A C 1
ATOM 1219 O O . THR A 1 160 ? -13.415 -0.317 28.520 1.00 52.22 160 THR A O 1
ATOM 1222 N N . PRO A 1 161 ? -12.076 0.090 30.275 1.00 42.19 161 PRO A N 1
ATOM 1223 C CA . PRO A 1 161 ? -13.171 0.021 31.229 1.00 42.19 161 PRO A CA 1
ATOM 1224 C C . PRO A 1 161 ? -14.000 1.291 31.050 1.00 42.19 161 PRO A C 1
ATOM 1226 O O . PRO A 1 161 ? -13.456 2.394 31.098 1.00 42.19 161 PRO A O 1
ATOM 1229 N N . ALA A 1 162 ? -15.305 1.138 30.836 1.00 42.03 162 ALA A N 1
ATOM 1230 C CA . ALA A 1 162 ? -16.243 2.242 30.964 1.00 42.03 162 ALA A CA 1
ATOM 1231 C C . ALA A 1 162 ? -16.132 2.795 32.396 1.00 42.03 162 ALA A C 1
ATOM 1233 O O . ALA A 1 162 ? -16.527 2.122 33.350 1.00 42.03 162 ALA A O 1
ATOM 1234 N N . GLY A 1 163 ? -15.505 3.963 32.527 1.00 39.12 163 GLY A N 1
ATOM 1235 C CA . GLY A 1 163 ? -15.482 4.780 33.738 1.00 39.12 163 GLY A CA 1
ATOM 1236 C C . GLY A 1 163 ? -16.532 5.870 33.652 1.00 39.12 163 GLY A C 1
ATOM 1237 O O . GLY A 1 163 ? -16.697 6.420 32.539 1.00 39.12 163 GLY A O 1
#

Solvent-accessible surface area (backbone atoms only — not comparable to full-atom values): 9326 Å² total; per-residue (Å²): 135,83,84,74,86,76,72,78,80,72,80,72,92,60,88,62,49,75,46,56,32,61,64,54,34,53,52,31,51,52,50,31,52,49,44,42,48,51,41,49,47,52,65,58,53,74,72,65,81,79,74,90,92,73,79,82,83,49,75,63,59,50,50,50,47,49,48,51,31,51,52,53,29,52,58,41,50,45,66,47,60,20,30,34,38,36,42,68,66,27,39,36,40,32,39,76,89,52,72,47,80,43,49,35,92,52,48,71,44,78,46,70,54,93,88,37,69,39,28,28,38,29,29,80,83,74,47,72,51,73,34,72,23,33,31,53,91,53,45,67,61,29,52,51,50,51,52,50,52,49,52,35,45,54,54,32,57,71,69,58,76,93,124

pLDDT: mean 76.01, std 16.02, range [37.88, 95.25]

Mean predicted aligned error: 11.88 Å

Radius of gyration: 23.23 Å; Cα contacts (8 Å, |Δi|>4): 209; chains: 1; bounding box: 42×40×78 Å

Foldseek 3Di:
DDDDPPDPPPPAPDDKDKFFQPVLQVVLVVVLVVLLVVLVCVLVVVVPDDDDDDDDPPVVVNVVSNVVSVVVSVVSVLQRPWMWIAGLQFIWTDGSPDIDTDGLQQFPAWDDDQPDQFIWTQGPVRDTHTRSSQGVVVPPSSVVSSVVVRVSSVNSVVPDDDD

Sequence (163 aa):
MADEPTYPTTELTGPPLVVRARRLRVMCWSLAAALLLVFTAVSFGLRGSTGANLGSFQRGDQAAMVGLGLVGAAVILLFTRPRVEADADGVRVRNVLRSYQLPWSLVTAVRFDRDAAWASLELADDELVPMLALQSVDREHAVEAVRELRRLHAAGHATTPAG

Nearest PDB structures (foldseek):
  4khb-assembly4_H  TM=6.257E-01  e=4.414E-03  Thermochaetoides thermophila DSM 1495
  3to1-assembly1_A  TM=4.210E-01  e=1.908E-02  Saccharomyces cerevisiae S288C
  4mtx-assembly2_C  TM=6.022E-01  e=3.526E+00  Arabidopsis thaliana
  4dci-assembly1_B  TM=5.408E-01  e=3.526E+00  Parasynechococcus marenigrum WH 8102
  4w4k-assembly2_C  TM=3.569E-01  e=8.595E+00  Mycobacterium tuberculosis str. Erdman = ATCC 35801

Secondary structure (DSSP, 8-state):
------------SSPPEEEE-HHHHHHHHHHHHHHHHHHHHHHHHTTS---S-S----HHHHHHHHHHHHHHHHHHHHTT--EEEE-SSEEEEE-SS-EEEEEGGGEEEEE--TT-SEEEEEETTS-EEEEEEEEGGGTHHHHHHHHHHHHHHHHHHHTS---